Protein AF-A0A397UUF2-F1 (afdb_monomer)

Organism: NCBI:txid44941

Nearest PDB structures (foldseek):
  3qit-assembly1_B  TM=6.309E-01  e=6.583E-04  Moorena producens 19L
  3qit-assembly2_D  TM=5.975E-01  e=4.469E-04  Moorena producens 19L
  3bdi-assembly1_A  TM=8.886E-01  e=2.784E-02  Thermoplasma acidophilum DSM 1728
  8qzu-assembly1_A  TM=5.652E-01  e=4.978E-02  Xenorhabdus hominickii
  8b6o-assembly1_A  TM=3.124E-01  e=2.845E-01  Rhodococcus sp. (in: high G+C Gram-positive bacteria)

Foldseek 3Di:
DDDDAQCCGDVNVVVCVPPDDPDDDPLSVLVQLVPQFAALVVVLVSLCVDPVSVQDDNVVSNCCSVPQWDADPVNGIHGPQDSVNVVCCVVVVDPVVVVVVLLCQLVDPDAEEAEAEPQEPPCHVVNVVVSQVSHPHYDYDYDPGYRPPD

Radius of gyration: 19.29 Å; Cα contacts (8 Å, |Δi|>4): 151; chains: 1; bounding box: 42×39×44 Å

Structure (mmCIF, N/CA/C/O backbone):
data_AF-A0A397UUF2-F1
#
_entry.id   AF-A0A397UUF2-F1
#
loop_
_atom_site.group_PDB
_atom_site.id
_atom_site.type_symbol
_atom_site.label_atom_id
_atom_site.label_alt_id
_atom_site.label_comp_id
_atom_site.label_asym_id
_atom_site.label_entity_id
_atom_site.label_seq_id
_atom_site.pdbx_PDB_ins_code
_atom_site.Cartn_x
_atom_site.Cartn_y
_atom_site.Cartn_z
_atom_site.occupancy
_atom_site.B_iso_or_equiv
_atom_site.auth_seq_id
_atom_site.auth_comp_id
_atom_site.auth_asym_id
_atom_site.auth_atom_id
_atom_site.pdbx_PDB_model_num
ATOM 1 N N . MET A 1 1 ? -21.260 15.278 21.482 1.00 26.78 1 MET A N 1
ATOM 2 C CA . MET A 1 1 ? -20.663 15.292 20.132 1.00 26.78 1 MET A CA 1
ATOM 3 C C . MET A 1 1 ? -19.170 15.124 20.338 1.00 26.78 1 MET A C 1
ATOM 5 O O . MET A 1 1 ? -18.571 16.016 20.911 1.00 26.78 1 MET A O 1
ATOM 9 N N . TRP A 1 2 ? -18.618 13.944 20.047 1.00 23.22 2 TRP A N 1
ATOM 10 C CA . TRP A 1 2 ? -17.205 13.635 20.299 1.00 23.22 2 TRP A CA 1
ATOM 11 C C . TRP A 1 2 ? -16.487 13.600 18.952 1.00 23.22 2 TRP A C 1
ATOM 13 O O . TRP A 1 2 ? -16.790 12.750 18.113 1.00 23.22 2 TRP A O 1
ATOM 23 N N . THR A 1 3 ? -15.611 14.572 18.718 1.00 30.30 3 THR A N 1
ATOM 24 C CA . THR A 1 3 ? -14.766 14.666 17.525 1.00 30.30 3 THR A CA 1
ATOM 25 C C . THR A 1 3 ? -13.407 14.047 17.841 1.00 30.30 3 THR A C 1
ATOM 27 O O . THR A 1 3 ? -12.883 14.231 18.935 1.00 30.30 3 THR A O 1
ATOM 30 N N . LEU A 1 4 ? -12.860 13.283 16.897 1.00 38.59 4 LEU A N 1
ATOM 31 C CA . LEU A 1 4 ? -11.485 12.791 16.956 1.00 38.59 4 LEU A CA 1
ATOM 32 C C . LEU A 1 4 ? -10.555 13.919 16.531 1.00 38.59 4 LEU A C 1
ATOM 34 O O . LEU A 1 4 ? -10.746 14.475 15.449 1.00 38.59 4 LEU A O 1
ATOM 38 N N . ASP A 1 5 ? -9.581 14.215 17.378 1.00 34.59 5 ASP A N 1
ATOM 39 C CA . ASP A 1 5 ? -8.473 15.112 17.084 1.00 34.59 5 ASP A CA 1
ATOM 40 C C . ASP A 1 5 ? -7.204 14.268 16.901 1.00 34.59 5 ASP A C 1
ATOM 42 O O . ASP A 1 5 ? -6.978 13.317 17.655 1.00 34.59 5 ASP A O 1
ATOM 46 N N . CYS A 1 6 ? -6.430 14.550 15.853 1.00 44.12 6 CYS A N 1
ATOM 47 C CA . CYS A 1 6 ? -5.147 13.873 15.627 1.00 44.12 6 CYS A CA 1
ATOM 48 C C . CYS A 1 6 ? -4.107 14.523 16.542 1.00 44.12 6 CYS A C 1
ATOM 50 O O . CYS A 1 6 ? -4.213 15.711 16.825 1.00 44.12 6 CYS A O 1
ATOM 52 N N . SER A 1 7 ? -3.062 13.808 16.962 1.00 45.00 7 SER A N 1
ATOM 53 C CA . SER A 1 7 ? -1.994 14.397 17.792 1.00 45.00 7 SER A CA 1
ATOM 54 C C . SER A 1 7 ? -1.370 15.653 17.167 1.00 45.00 7 SER A C 1
ATOM 56 O O . SER A 1 7 ? -0.934 16.539 17.891 1.00 45.00 7 SER A O 1
ATOM 58 N N . ASN A 1 8 ? -1.376 15.752 15.837 1.00 36.56 8 ASN A N 1
ATOM 59 C CA . ASN A 1 8 ? -0.850 16.860 15.043 1.00 36.56 8 ASN A CA 1
ATOM 60 C C . ASN A 1 8 ? -1.926 17.742 14.371 1.00 36.56 8 ASN A C 1
ATOM 62 O O . ASN A 1 8 ? -1.585 18.552 13.510 1.00 36.56 8 ASN A O 1
ATOM 66 N N . HIS A 1 9 ? -3.205 17.619 14.739 1.00 36.44 9 HIS A N 1
ATOM 67 C CA . HIS A 1 9 ? -4.265 18.528 14.288 1.00 36.44 9 HIS A CA 1
ATOM 68 C C . HIS A 1 9 ? -4.971 19.187 15.486 1.00 36.44 9 HIS A C 1
ATOM 70 O O . HIS A 1 9 ? -4.776 18.780 16.628 1.00 36.44 9 HIS A O 1
ATOM 76 N N . GLY A 1 10 ? -5.725 20.259 15.219 1.00 44.69 10 GLY A N 1
ATOM 77 C CA . GLY A 1 10 ? -6.606 20.895 16.205 1.00 44.69 10 GLY A CA 1
ATOM 78 C C . GLY A 1 10 ? -5.916 21.400 17.480 1.00 44.69 10 GLY A C 1
ATOM 79 O O . GLY A 1 10 ? -4.764 21.836 17.461 1.00 44.69 10 GLY A O 1
ATOM 80 N N . ASP A 1 11 ? -6.644 21.345 18.597 1.00 43.53 11 ASP A N 1
ATOM 81 C CA . ASP A 1 11 ? -6.158 21.753 19.924 1.00 43.53 11 ASP A CA 1
ATOM 82 C C . ASP A 1 11 ? -5.115 20.761 20.481 1.00 43.53 11 ASP A C 1
ATOM 84 O O . ASP A 1 11 ? -4.290 21.114 21.328 1.00 43.53 11 ASP A O 1
ATOM 88 N N . SER A 1 12 ? -5.091 19.526 19.968 1.00 44.75 12 SER A N 1
ATOM 89 C CA . SER A 1 12 ? -4.101 18.503 20.322 1.00 44.75 12 SER A CA 1
ATOM 90 C C . SER A 1 12 ? -2.708 18.821 19.773 1.00 44.75 12 SER A C 1
ATOM 92 O O . SER A 1 12 ? -1.720 18.539 20.453 1.00 44.75 12 SER A O 1
ATOM 94 N N . ALA A 1 13 ? -2.608 19.471 18.608 1.00 44.94 13 ALA A N 1
ATOM 95 C CA . ALA A 1 13 ? -1.335 19.963 18.077 1.00 44.94 13 ALA A CA 1
ATOM 96 C C . ALA A 1 13 ? -0.721 21.048 18.975 1.00 44.94 13 ALA A C 1
ATOM 98 O O . ALA A 1 13 ? 0.480 21.032 19.231 1.00 44.94 13 ALA A O 1
ATOM 99 N N . MET A 1 14 ? -1.555 21.948 19.507 1.00 47.31 14 MET A N 1
ATOM 100 C CA . MET A 1 14 ? -1.125 23.023 20.409 1.00 47.31 14 MET A CA 1
ATOM 101 C C . MET A 1 14 ? -0.645 22.482 21.763 1.00 47.31 14 MET A C 1
ATOM 103 O O . MET A 1 14 ? 0.333 22.977 22.315 1.00 47.31 14 MET A O 1
ATOM 107 N N . LEU A 1 15 ? -1.297 21.439 22.290 1.00 50.34 15 LEU A N 1
ATOM 108 C CA . LEU A 1 15 ? -0.916 20.795 23.555 1.00 50.34 15 LEU A CA 1
ATOM 109 C C . LEU A 1 15 ? 0.365 19.955 23.459 1.00 50.34 15 LEU A C 1
ATOM 111 O O . LEU A 1 15 ? 1.036 19.758 24.469 1.00 50.34 15 LEU A O 1
ATOM 115 N N . ASN A 1 16 ? 0.697 19.446 22.270 1.00 49.44 16 ASN A N 1
ATOM 116 C CA . ASN A 1 16 ? 1.844 18.559 22.054 1.00 49.44 16 ASN A CA 1
ATOM 117 C C . ASN A 1 16 ? 2.968 19.208 21.228 1.00 49.44 16 ASN A C 1
ATOM 119 O O . ASN A 1 16 ? 3.904 18.513 20.826 1.00 49.44 16 ASN A O 1
ATOM 123 N N . GLN A 1 17 ? 2.899 20.524 20.996 1.00 54.34 17 GLN A N 1
ATOM 124 C CA . GLN A 1 17 ? 3.844 21.276 20.160 1.00 54.34 17 GLN A CA 1
ATOM 125 C C . GLN A 1 17 ? 5.312 21.096 20.588 1.00 54.34 17 GLN A C 1
ATOM 127 O O . GLN A 1 17 ? 6.204 21.118 19.748 1.00 54.34 17 GLN A O 1
ATOM 132 N N . ASP A 1 18 ? 5.553 20.860 21.881 1.00 62.00 18 ASP A N 1
ATOM 133 C CA . ASP A 1 18 ? 6.896 20.741 22.459 1.00 62.00 18 ASP A CA 1
ATOM 134 C C . ASP A 1 18 ? 7.435 19.295 22.458 1.00 62.00 18 ASP A C 1
ATOM 136 O O . ASP A 1 18 ? 8.574 19.050 22.855 1.00 62.00 18 ASP A O 1
ATOM 140 N N . ILE A 1 19 ? 6.614 18.318 22.052 1.00 55.06 19 ILE A N 1
ATOM 141 C CA . ILE A 1 19 ? 6.905 16.875 22.153 1.00 55.06 19 ILE A CA 1
ATOM 142 C C . ILE A 1 19 ? 6.832 16.178 20.789 1.00 55.06 19 ILE A C 1
ATOM 144 O O . ILE A 1 19 ? 7.392 15.093 20.612 1.00 55.06 19 ILE A O 1
ATOM 148 N N . LEU A 1 20 ? 6.125 16.771 19.824 1.00 51.22 20 LEU A N 1
ATOM 149 C CA . LEU A 1 20 ? 5.977 16.206 18.489 1.00 51.22 20 LEU A CA 1
ATOM 150 C C . LEU A 1 20 ? 7.135 16.623 17.575 1.00 51.22 20 LEU A C 1
ATOM 152 O O . LEU A 1 20 ? 7.533 17.787 17.569 1.00 51.22 20 LEU A O 1
ATOM 156 N N . PRO A 1 21 ? 7.679 15.688 16.777 1.00 54.25 21 PRO A N 1
ATOM 157 C CA . PRO A 1 21 ? 8.682 16.025 15.782 1.00 54.25 21 PRO A CA 1
ATOM 158 C C . PRO A 1 21 ? 8.075 16.919 14.693 1.00 54.25 21 PRO A C 1
ATOM 160 O O . PRO A 1 21 ? 6.961 16.691 14.229 1.00 54.25 21 PRO A O 1
ATOM 163 N N . GLU A 1 22 ? 8.852 17.902 14.234 1.00 51.41 22 GLU A N 1
ATOM 164 C CA . GLU A 1 22 ? 8.465 18.866 13.188 1.00 51.41 22 GLU A CA 1
ATOM 165 C C . GLU A 1 22 ? 8.084 18.187 11.853 1.00 51.41 22 GLU A C 1
ATOM 167 O O . GLU A 1 22 ? 7.365 18.748 11.028 1.00 51.41 22 GLU A O 1
ATOM 172 N N . LYS A 1 23 ? 8.550 16.947 11.643 1.00 48.00 23 LYS A N 1
ATOM 173 C CA . LYS A 1 23 ? 8.237 16.118 10.478 1.00 48.00 23 LYS A CA 1
ATOM 174 C C . LYS A 1 23 ? 7.360 14.935 10.86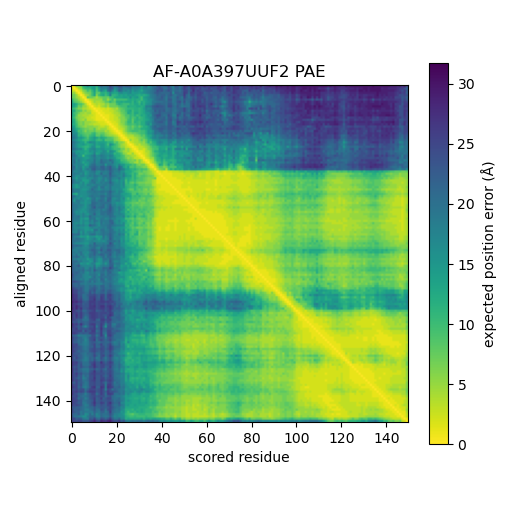4 1.00 48.00 23 LYS A C 1
ATOM 176 O O . LYS A 1 23 ? 7.722 14.129 11.715 1.00 48.00 23 LYS A O 1
ATOM 181 N N . PHE A 1 24 ? 6.258 14.806 10.137 1.00 47.44 24 PHE A N 1
ATOM 182 C CA . PHE A 1 24 ? 5.380 13.643 10.135 1.00 47.44 24 PHE A CA 1
ATOM 183 C C . PHE A 1 24 ? 6.142 12.367 9.733 1.00 47.44 24 PHE A C 1
ATOM 185 O O . PHE A 1 24 ? 6.824 12.364 8.703 1.00 47.44 24 PHE A O 1
ATOM 192 N N . VAL A 1 25 ? 6.016 11.285 10.512 1.00 52.41 25 VAL A N 1
ATOM 193 C CA . VAL A 1 25 ? 6.643 9.986 10.215 1.00 52.41 25 VAL A CA 1
ATOM 194 C C . VAL A 1 25 ? 5.561 8.923 10.055 1.00 52.41 25 VAL A C 1
ATOM 196 O O . VAL A 1 25 ? 4.584 8.893 10.790 1.00 52.41 25 VAL A O 1
ATOM 199 N N . TRP A 1 26 ? 5.728 8.008 9.100 1.00 50.72 26 TRP A N 1
ATOM 200 C CA . TRP A 1 26 ? 4.704 7.014 8.745 1.00 50.72 26 TRP A CA 1
ATOM 201 C C . TRP A 1 26 ? 4.309 6.071 9.899 1.00 50.72 26 TRP A C 1
ATOM 203 O O . TRP A 1 26 ? 3.196 5.555 9.935 1.00 50.72 26 TRP A O 1
ATOM 213 N N . SER A 1 27 ? 5.176 5.915 10.901 1.00 52.22 27 SER A N 1
ATOM 214 C CA . SER A 1 27 ? 4.887 5.209 12.155 1.00 52.22 27 SER A CA 1
ATOM 215 C C . SER A 1 27 ? 3.826 5.898 13.028 1.00 52.22 27 SER A C 1
ATOM 217 O O . SER A 1 27 ? 3.263 5.262 13.923 1.00 52.22 27 SER A O 1
ATOM 219 N N . ASP A 1 28 ? 3.494 7.161 12.758 1.00 51.16 28 ASP A N 1
ATOM 220 C CA . ASP A 1 28 ? 2.403 7.875 13.421 1.00 51.16 28 ASP A CA 1
ATOM 221 C C . ASP A 1 28 ? 1.024 7.359 12.961 1.00 51.16 28 ASP A C 1
ATOM 223 O O . ASP A 1 28 ? 0.084 7.358 13.754 1.00 51.16 28 ASP A O 1
ATOM 227 N N . PHE A 1 29 ? 0.918 6.745 11.769 1.00 53.75 29 PHE A N 1
ATOM 228 C CA . PHE A 1 29 ? -0.298 6.027 11.353 1.00 53.75 29 PHE A CA 1
ATOM 229 C C . PHE A 1 29 ? -0.588 4.813 12.233 1.00 53.75 29 PHE A C 1
ATOM 231 O O . PHE A 1 29 ? -1.736 4.576 12.611 1.00 53.75 29 PHE A O 1
ATOM 238 N N . ALA A 1 30 ? 0.448 4.061 12.615 1.00 49.22 30 ALA A N 1
ATOM 239 C CA . ALA A 1 30 ? 0.287 2.953 13.549 1.00 49.22 30 ALA A CA 1
ATOM 240 C C . ALA A 1 30 ? -0.233 3.450 14.907 1.00 49.22 30 ALA A C 1
ATOM 242 O O . ALA A 1 30 ? -0.972 2.711 15.560 1.00 49.22 30 ALA A O 1
ATOM 243 N N . ARG A 1 31 ? 0.097 4.701 15.292 1.00 49.31 31 ARG A N 1
ATOM 244 C CA . ARG A 1 31 ? -0.406 5.394 16.490 1.00 49.31 31 ARG A CA 1
ATOM 245 C C . ARG A 1 31 ? -1.872 5.818 16.377 1.00 49.31 31 ARG A C 1
ATOM 247 O O . ARG A 1 31 ? -2.619 5.612 17.330 1.00 49.31 31 ARG A O 1
ATOM 254 N N . ASP A 1 32 ? -2.313 6.300 15.223 1.00 50.25 32 ASP A N 1
ATOM 255 C CA . ASP A 1 32 ? -3.715 6.685 15.002 1.00 50.25 32 ASP A CA 1
ATOM 256 C C . ASP A 1 32 ? -4.655 5.470 14.957 1.00 50.25 32 ASP A C 1
ATOM 258 O O . ASP A 1 32 ? -5.778 5.508 15.471 1.00 50.25 32 ASP A O 1
ATOM 262 N N . ILE A 1 33 ? -4.164 4.329 14.458 1.00 51.78 33 ILE A N 1
ATOM 263 C CA . ILE A 1 33 ? -4.897 3.058 14.523 1.00 51.78 33 ILE A CA 1
ATOM 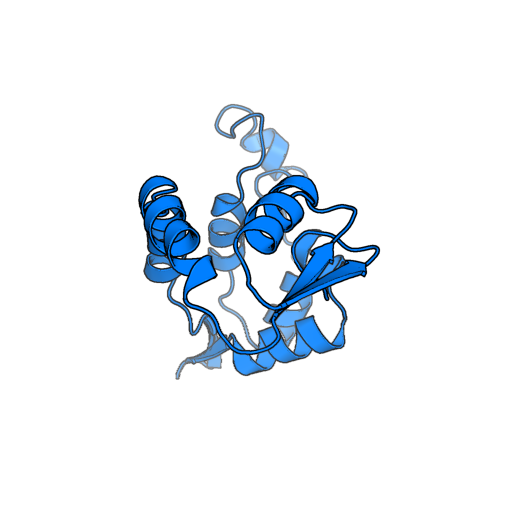264 C C . ILE A 1 33 ? -5.008 2.534 15.975 1.00 51.78 33 ILE A C 1
ATOM 266 O O . ILE A 1 33 ? -5.905 1.743 16.286 1.00 51.78 33 ILE A O 1
ATOM 270 N N . LEU A 1 34 ? -4.174 3.004 16.922 1.00 47.31 34 LEU A N 1
ATOM 271 C CA . LEU A 1 34 ? -4.204 2.550 18.327 1.00 47.31 34 LEU A CA 1
ATOM 272 C C . LEU A 1 34 ? -5.528 2.830 19.042 1.00 47.31 34 LEU A C 1
ATOM 274 O O . LEU A 1 34 ? -5.787 2.191 20.067 1.00 47.31 34 LEU A O 1
ATOM 278 N N . GLN A 1 35 ? -6.349 3.754 18.538 1.00 50.88 35 GLN A N 1
ATOM 279 C CA . GLN A 1 35 ? -7.610 4.149 19.171 1.00 50.88 35 GLN A CA 1
ATOM 280 C C . GLN A 1 35 ? -8.858 3.484 18.569 1.00 50.88 35 GLN A C 1
ATOM 282 O O . GLN A 1 35 ? -9.971 3.742 19.034 1.00 50.88 35 GLN A O 1
ATOM 287 N N . LEU A 1 36 ? -8.708 2.565 17.606 1.00 54.09 36 LEU A N 1
ATOM 288 C CA . LEU A 1 36 ? -9.814 1.727 17.135 1.00 54.09 36 LEU A CA 1
ATOM 289 C C . LEU A 1 36 ? -10.236 0.721 18.221 1.00 54.09 36 LEU A C 1
ATOM 291 O O . LEU A 1 36 ? -9.743 -0.397 18.309 1.00 54.09 36 LEU A O 1
ATOM 295 N N . LYS A 1 37 ? -11.161 1.147 19.087 1.00 54.38 37 LYS A N 1
ATOM 296 C CA . LYS A 1 37 ? -11.877 0.309 20.067 1.00 54.38 37 LYS A CA 1
ATOM 297 C C . LYS A 1 37 ? -13.387 0.321 19.802 1.00 54.38 37 LYS A C 1
ATOM 299 O O . LYS A 1 37 ? -14.179 0.426 20.740 1.00 54.38 37 LYS A O 1
ATOM 304 N N . THR A 1 38 ? -13.784 0.278 18.536 1.00 67.12 38 THR A N 1
ATOM 305 C CA . THR A 1 38 ? -15.172 0.477 18.081 1.00 67.12 38 THR A CA 1
ATOM 306 C C . THR A 1 38 ? -15.626 -0.666 17.157 1.00 67.12 38 THR A C 1
ATOM 308 O O . THR A 1 38 ? -14.970 -1.700 17.129 1.00 67.12 38 THR A O 1
ATOM 311 N N . ASN A 1 39 ? -16.768 -0.543 16.472 1.00 82.19 39 ASN A N 1
ATOM 312 C CA . ASN A 1 39 ? -17.274 -1.521 15.493 1.00 82.19 39 ASN A CA 1
ATOM 313 C C . ASN A 1 39 ? -16.830 -1.166 14.053 1.00 82.19 39 ASN A C 1
ATOM 315 O O . ASN A 1 39 ? -16.251 -0.102 13.834 1.00 82.19 39 ASN A O 1
ATOM 319 N N . TYR A 1 40 ? -17.130 -2.019 13.063 1.00 80.88 40 TYR A N 1
ATOM 320 C CA . TYR A 1 40 ? -16.760 -1.807 11.650 1.00 80.88 40 TYR A CA 1
ATOM 321 C C . TYR A 1 40 ? -17.224 -0.458 11.073 1.00 80.88 40 TYR A C 1
ATOM 323 O O . TYR A 1 40 ? -16.469 0.197 10.358 1.00 80.88 40 TYR A O 1
ATOM 331 N N . TRP A 1 41 ? -18.436 -0.005 11.408 1.00 85.50 41 TRP A N 1
ATOM 332 C CA . TRP A 1 41 ? -18.958 1.273 10.914 1.00 85.50 41 TRP A CA 1
ATOM 333 C C . TRP A 1 41 ? -18.145 2.458 11.443 1.00 85.50 41 TRP A C 1
ATOM 335 O O . TRP A 1 41 ? -17.715 3.326 10.684 1.00 85.50 41 TRP A O 1
ATOM 345 N N . SER A 1 42 ? -17.874 2.472 12.748 1.00 83.81 42 SER A N 1
ATOM 346 C CA . SER A 1 42 ? -17.031 3.497 13.359 1.00 83.81 42 SER A CA 1
ATOM 347 C C . SER A 1 42 ? -15.585 3.416 12.875 1.00 83.81 42 SER A C 1
ATOM 349 O O . SER A 1 42 ? -14.934 4.448 12.748 1.00 83.81 42 SER A O 1
ATOM 351 N N . ALA A 1 43 ? -15.084 2.212 12.595 1.00 82.75 43 ALA A N 1
ATOM 352 C CA . ALA A 1 43 ? -13.759 2.011 12.029 1.00 82.75 43 ALA A CA 1
ATOM 353 C C . ALA A 1 43 ? -13.638 2.655 10.647 1.00 82.75 43 ALA A C 1
ATOM 355 O O . ALA A 1 43 ? -12.751 3.476 10.430 1.00 82.75 43 ALA A O 1
ATOM 356 N N . HIS A 1 44 ? -14.587 2.357 9.759 1.00 88.19 44 HIS A N 1
ATOM 357 C CA . HIS A 1 44 ? -14.670 2.977 8.443 1.00 88.19 44 HIS A CA 1
ATOM 358 C C . HIS A 1 44 ? -14.743 4.503 8.553 1.00 88.19 44 HIS A C 1
ATOM 360 O O . HIS A 1 44 ? -13.921 5.205 7.974 1.00 88.19 44 HIS A O 1
ATOM 366 N N . ALA A 1 45 ? -15.672 5.025 9.361 1.00 86.19 45 ALA A N 1
ATOM 367 C CA . ALA A 1 45 ? -15.836 6.465 9.556 1.00 86.19 45 ALA A CA 1
ATOM 368 C C . ALA A 1 45 ? -14.572 7.152 10.102 1.00 86.19 45 ALA A C 1
ATOM 370 O O . ALA A 1 45 ? -14.346 8.331 9.829 1.00 86.19 45 ALA A O 1
ATOM 371 N N . ASN A 1 46 ? -13.754 6.441 10.880 1.00 82.25 46 ASN A N 1
ATOM 372 C CA . ASN A 1 46 ? -12.478 6.952 11.363 1.00 82.25 46 ASN A CA 1
ATOM 373 C C . ASN A 1 46 ? -11.418 6.948 10.264 1.00 82.25 46 ASN A C 1
ATOM 375 O O . ASN A 1 46 ? -10.767 7.971 10.063 1.00 82.25 46 ASN A O 1
ATOM 379 N N . PHE A 1 47 ? -11.275 5.852 9.518 1.00 83.69 47 PHE A N 1
ATOM 380 C CA . PHE A 1 47 ? -10.315 5.793 8.418 1.00 83.69 47 PHE A CA 1
ATOM 381 C C . PHE A 1 47 ? -10.616 6.823 7.333 1.00 83.69 47 PHE A C 1
ATOM 383 O O . PHE A 1 47 ? -9.700 7.522 6.913 1.00 83.69 47 PHE A O 1
ATOM 390 N N . SER A 1 48 ? -11.885 7.030 6.968 1.00 86.12 48 SER A N 1
ATOM 391 C CA . SER A 1 48 ? -12.275 8.033 5.967 1.00 86.12 48 SER A CA 1
ATOM 392 C C . SER A 1 48 ? -11.886 9.476 6.333 1.00 86.12 48 SER A C 1
ATOM 394 O O . SER A 1 48 ? -11.885 10.349 5.469 1.00 86.12 48 SER A O 1
ATOM 396 N N . LYS A 1 49 ? -11.551 9.771 7.598 1.00 83.62 49 LYS A N 1
ATOM 397 C CA . LYS A 1 49 ? -11.072 11.103 8.023 1.00 83.62 49 LYS A CA 1
ATOM 398 C C . LYS A 1 49 ? -9.576 11.309 7.792 1.00 83.62 49 LYS A C 1
ATOM 400 O O . LYS A 1 49 ? -9.123 12.450 7.768 1.00 83.62 49 LYS A O 1
ATOM 405 N N . SER A 1 50 ? -8.808 10.233 7.649 1.00 80.75 50 SER A N 1
ATOM 406 C CA . SER A 1 50 ? -7.369 10.309 7.414 1.00 80.75 50 SER A CA 1
ATOM 407 C C . SER A 1 50 ? -7.089 10.665 5.958 1.00 80.75 50 SER A C 1
ATOM 409 O O . SER A 1 50 ? -7.557 9.975 5.053 1.00 80.75 50 SER A O 1
ATOM 411 N N . LYS A 1 51 ? -6.258 11.691 5.726 1.00 81.56 51 LYS A N 1
ATOM 412 C CA . LYS A 1 51 ? -5.821 12.094 4.375 1.00 81.56 51 LYS A CA 1
ATOM 413 C C . LYS A 1 51 ? -5.199 10.942 3.582 1.00 81.56 51 LYS A C 1
ATOM 415 O O . LYS A 1 51 ? -5.300 10.920 2.365 1.00 81.56 51 LYS A O 1
ATOM 420 N N . PHE A 1 52 ? -4.580 9.989 4.274 1.00 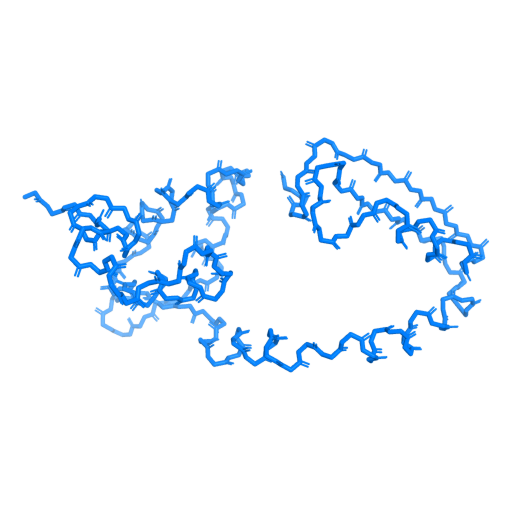81.00 52 PHE A N 1
ATOM 421 C CA . PHE A 1 52 ? -3.982 8.809 3.661 1.00 81.00 52 PHE A CA 1
ATOM 422 C C . PHE A 1 52 ? -5.016 7.870 3.041 1.00 81.00 52 PHE A C 1
ATOM 424 O O . PHE A 1 52 ? -4.847 7.446 1.909 1.00 81.00 52 PHE A O 1
ATOM 431 N N . PHE A 1 53 ? -6.102 7.575 3.759 1.00 82.38 53 PHE A N 1
ATOM 432 C CA . PHE A 1 53 ? -7.167 6.714 3.240 1.00 82.38 53 PHE A CA 1
ATOM 433 C C . PHE A 1 53 ? -8.125 7.469 2.311 1.00 82.38 53 PHE A C 1
ATOM 435 O O . PHE A 1 53 ? -8.824 6.844 1.526 1.00 82.38 53 PHE A O 1
ATOM 442 N N . GLN A 1 54 ? -8.163 8.804 2.375 1.00 86.00 54 GLN A N 1
ATOM 443 C CA . GLN A 1 54 ? -8.954 9.629 1.453 1.00 86.00 54 GLN A CA 1
ATOM 444 C C . GLN A 1 54 ? -8.439 9.593 0.015 1.00 86.00 54 GLN A C 1
ATOM 446 O O . GLN A 1 54 ? -9.216 9.864 -0.894 1.00 86.00 54 GLN A O 1
ATOM 451 N N . SER A 1 55 ? -7.154 9.294 -0.196 1.00 82.75 55 SER A N 1
ATOM 452 C CA . SER A 1 55 ? -6.606 9.139 -1.544 1.00 82.75 55 SER A CA 1
ATOM 453 C C . SER A 1 55 ? -6.831 7.746 -2.127 1.00 82.75 55 SER A C 1
ATOM 455 O O . SER A 1 55 ? -6.465 7.527 -3.274 1.00 82.75 55 SER A O 1
ATOM 457 N N . TRP A 1 56 ? -7.345 6.797 -1.341 1.00 84.38 56 TRP A N 1
ATOM 458 C CA . TRP A 1 56 ? -7.626 5.448 -1.821 1.00 84.38 56 TRP A CA 1
ATOM 459 C C . TRP A 1 56 ? -8.966 5.424 -2.544 1.00 84.38 56 TRP A C 1
ATOM 461 O O . TRP A 1 56 ? -9.885 6.171 -2.192 1.00 84.38 56 TRP A O 1
ATOM 471 N N . ASP A 1 57 ? -9.107 4.494 -3.485 1.00 88.19 57 ASP A N 1
ATOM 472 C CA . ASP A 1 57 ? -10.421 4.147 -4.006 1.00 88.19 57 ASP A CA 1
ATOM 473 C C . ASP A 1 57 ? -11.376 3.771 -2.840 1.00 88.19 57 ASP A C 1
ATOM 475 O O . ASP A 1 57 ? -10.993 3.012 -1.934 1.00 88.19 57 ASP A O 1
ATOM 479 N N . PRO A 1 58 ? -12.619 4.293 -2.808 1.00 90.81 58 PRO A N 1
ATOM 480 C CA . PRO A 1 58 ? -13.566 3.995 -1.736 1.00 90.81 58 PRO A CA 1
ATOM 481 C C . PRO A 1 58 ? -13.854 2.498 -1.556 1.00 90.81 58 PRO A C 1
ATOM 483 O O . PRO A 1 58 ? -14.083 2.048 -0.431 1.00 90.81 58 PRO A O 1
ATOM 486 N N . GLU A 1 59 ? -13.849 1.706 -2.629 1.00 90.12 59 GLU A N 1
ATOM 487 C CA . GLU A 1 59 ? -13.985 0.251 -2.566 1.00 90.12 59 GLU A CA 1
ATOM 488 C C . GLU A 1 59 ? -12.781 -0.379 -1.861 1.00 90.12 59 GLU A C 1
ATOM 490 O O . GLU A 1 59 ? -12.963 -1.217 -0.976 1.00 90.12 59 GLU A O 1
ATOM 495 N N . MET A 1 60 ? -11.562 0.087 -2.140 1.00 88.38 60 MET A N 1
ATOM 496 C CA . MET A 1 60 ? -10.357 -0.389 -1.453 1.00 88.38 60 MET A CA 1
ATOM 497 C C . MET A 1 60 ? -10.392 -0.099 0.048 1.00 88.38 60 MET A C 1
ATOM 499 O O . MET A 1 60 ? -10.027 -0.965 0.847 1.00 88.38 60 MET A O 1
ATOM 503 N N . LEU A 1 61 ? -10.889 1.070 0.462 1.00 86.75 61 LEU A N 1
ATOM 504 C CA . LEU A 1 61 ? -11.082 1.362 1.884 1.00 86.75 61 LEU A CA 1
ATOM 505 C C . LEU A 1 61 ? -12.127 0.432 2.524 1.00 86.75 61 LEU A C 1
ATOM 507 O O . LEU A 1 61 ? -11.917 -0.069 3.632 1.00 86.75 61 LEU A O 1
ATOM 511 N N . ASN A 1 62 ? -13.234 0.161 1.829 1.00 87.44 62 ASN A N 1
ATOM 512 C CA . ASN A 1 62 ? -14.252 -0.779 2.301 1.00 87.44 62 ASN A CA 1
ATOM 513 C C . ASN A 1 62 ? -13.681 -2.192 2.474 1.00 87.44 62 ASN A C 1
ATOM 515 O O . ASN A 1 62 ? -13.866 -2.810 3.526 1.00 87.44 62 ASN A O 1
ATOM 519 N N 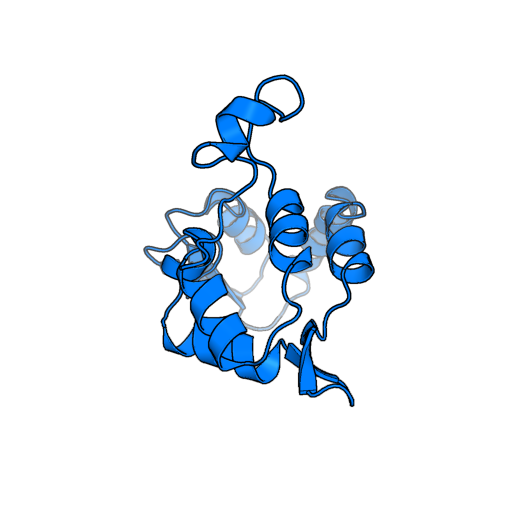. LEU A 1 63 ? -12.934 -2.679 1.480 1.00 85.25 63 LEU A N 1
ATOM 520 C CA . LEU A 1 63 ? -12.254 -3.970 1.535 1.00 85.25 63 LEU A CA 1
ATOM 521 C C . LEU A 1 63 ? -11.224 -4.005 2.669 1.00 85.25 63 LEU A C 1
ATOM 523 O O . LEU A 1 63 ? -11.167 -4.983 3.413 1.00 85.25 63 LEU A O 1
ATOM 527 N N . TYR A 1 64 ? -10.455 -2.933 2.866 1.00 83.94 64 TYR A N 1
ATOM 528 C CA . TYR A 1 64 ? -9.502 -2.834 3.970 1.00 83.94 64 TYR A CA 1
ATOM 529 C C . TYR A 1 64 ? -10.193 -2.914 5.335 1.00 83.94 64 TYR A C 1
ATOM 531 O O . TYR A 1 64 ? -9.751 -3.657 6.208 1.00 83.94 64 TYR A O 1
ATOM 539 N N . VAL A 1 65 ? -11.320 -2.224 5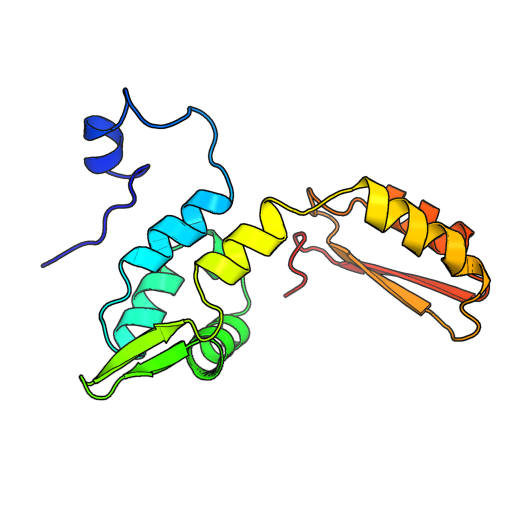.520 1.00 84.81 65 VAL A N 1
ATOM 540 C CA . VAL A 1 65 ? -12.119 -2.321 6.749 1.00 84.81 65 VAL A CA 1
ATOM 541 C C . VAL A 1 65 ? -12.652 -3.736 6.947 1.00 84.81 65 VAL A C 1
ATOM 543 O O . VAL A 1 65 ? -12.526 -4.287 8.038 1.00 84.81 65 VAL A O 1
ATOM 546 N N . GLN A 1 66 ? -13.221 -4.339 5.905 1.00 83.06 66 GLN A N 1
ATOM 547 C CA . GLN A 1 66 ? -13.845 -5.658 5.978 1.00 83.06 66 GLN A CA 1
ATOM 548 C C . GLN A 1 66 ? -12.824 -6.772 6.241 1.00 83.06 66 GLN A C 1
ATOM 550 O O . GLN A 1 66 ? -13.050 -7.651 7.075 1.00 83.06 66 GLN A O 1
ATOM 555 N N . TYR A 1 67 ? -11.699 -6.748 5.528 1.00 82.69 67 TYR A N 1
ATOM 556 C CA . TYR A 1 67 ? -10.737 -7.843 5.513 1.00 82.69 67 TYR A CA 1
ATOM 557 C C . TYR A 1 67 ? -9.489 -7.574 6.346 1.00 82.69 67 TYR A C 1
ATOM 559 O O . TYR A 1 67 ? -8.874 -8.541 6.789 1.00 82.69 67 TYR A O 1
ATOM 567 N N . GLY A 1 68 ? -9.140 -6.318 6.619 1.00 78.56 68 GLY A N 1
ATOM 568 C CA . GLY A 1 68 ? -8.017 -5.931 7.478 1.00 78.56 68 GLY A CA 1
ATOM 569 C C . GLY A 1 68 ? -8.344 -5.956 8.973 1.00 78.56 68 GLY A C 1
ATOM 570 O O . GLY A 1 68 ? -7.429 -6.038 9.795 1.00 78.56 68 GLY A O 1
ATOM 571 N N . LEU A 1 69 ? -9.630 -5.952 9.342 1.00 83.88 69 LEU A N 1
ATOM 572 C CA . LEU A 1 69 ? -10.096 -6.013 10.730 1.00 83.88 69 LEU A CA 1
ATOM 573 C C . LEU A 1 69 ? -10.773 -7.347 11.054 1.00 83.88 69 LEU A C 1
ATOM 575 O O . LEU A 1 69 ? -11.350 -8.002 10.185 1.00 83.88 69 LEU A O 1
ATOM 579 N N . TYR A 1 70 ? -10.750 -7.733 12.326 1.00 80.12 70 TYR A N 1
ATOM 580 C CA . TYR A 1 70 ? -11.560 -8.826 12.857 1.00 80.12 70 TYR A CA 1
ATOM 581 C C . TYR A 1 70 ? -12.251 -8.424 14.158 1.00 80.12 70 TYR A C 1
ATOM 583 O O . TYR A 1 70 ? -11.758 -7.578 14.909 1.00 80.12 70 TYR A O 1
ATOM 591 N N . GLU A 1 71 ? -13.406 -9.034 14.411 1.00 84.62 71 GLU A N 1
ATOM 592 C CA . GLU A 1 71 ? -14.219 -8.780 15.594 1.00 84.62 71 GLU A CA 1
ATOM 593 C C . GLU A 1 71 ? -13.752 -9.616 16.795 1.00 84.62 71 GLU A C 1
ATOM 595 O O . GLU A 1 71 ? -13.404 -10.792 16.685 1.00 84.62 71 GLU A O 1
ATOM 600 N N . LEU A 1 72 ? -13.742 -8.987 17.965 1.00 82.19 72 LEU A N 1
ATOM 601 C CA . LEU A 1 72 ? -13.466 -9.592 19.259 1.00 82.19 72 LEU A CA 1
ATOM 602 C C . LEU A 1 72 ? -14.781 -10.032 19.917 1.00 82.19 72 LEU A C 1
ATOM 604 O O . LEU A 1 72 ? -15.810 -9.401 19.681 1.00 82.19 72 LEU A O 1
ATOM 608 N N . PRO A 1 73 ? -14.759 -10.975 20.880 1.00 86.56 73 PRO A N 1
ATOM 609 C CA . PRO A 1 73 ? -15.958 -11.374 21.633 1.00 86.56 73 PRO A CA 1
ATOM 610 C C . PRO A 1 73 ? -16.705 -10.219 22.323 1.00 86.56 73 PRO A C 1
ATOM 612 O O . PRO A 1 73 ? -17.871 -10.345 22.674 1.00 86.56 73 PRO A O 1
ATOM 615 N N . SER A 1 74 ? -16.032 -9.082 22.524 1.00 84.50 74 SER A N 1
ATOM 616 C CA . SER A 1 74 ? -16.621 -7.853 23.072 1.00 84.50 74 SER A CA 1
ATOM 617 C C . SER A 1 74 ? -17.458 -7.028 22.078 1.00 84.50 74 SER A C 1
ATOM 619 O O . SER A 1 74 ? -17.964 -5.978 22.467 1.00 84.50 74 SER A O 1
ATOM 621 N N . GLY A 1 75 ? -17.561 -7.438 20.808 1.00 81.19 75 GLY A N 1
ATOM 622 C CA . GLY A 1 75 ? -18.218 -6.675 19.733 1.00 81.19 75 GLY A CA 1
ATOM 623 C C . GLY A 1 75 ? -17.382 -5.516 19.169 1.00 81.19 75 GLY A C 1
ATOM 624 O O . GLY A 1 75 ? -17.874 -4.672 18.421 1.00 81.19 75 GLY A O 1
ATOM 625 N N . LYS A 1 76 ? -16.108 -5.426 19.569 1.00 81.44 76 LYS A N 1
ATOM 626 C CA . LYS A 1 76 ? -15.132 -4.449 19.058 1.00 81.44 76 LYS A CA 1
ATOM 627 C C . LYS A 1 76 ? -14.305 -5.062 17.943 1.00 81.44 76 LYS A C 1
ATOM 629 O O . LYS A 1 76 ? -14.076 -6.264 17.961 1.00 81.44 76 LYS A O 1
ATOM 634 N N . VAL A 1 77 ? -13.768 -4.238 17.054 1.00 78.88 77 VAL A N 1
ATOM 635 C CA . VAL A 1 77 ? -12.837 -4.676 16.011 1.00 78.88 77 VAL A CA 1
ATOM 636 C C . VAL A 1 77 ? -11.395 -4.312 16.343 1.00 78.88 77 VAL A C 1
ATOM 638 O O . VAL A 1 77 ? -11.129 -3.332 17.039 1.00 78.88 77 VAL A O 1
ATOM 641 N N . THR A 1 78 ? -10.461 -5.105 15.829 1.00 76.69 78 THR A N 1
ATOM 642 C CA . THR A 1 78 ? -9.020 -4.829 15.859 1.00 76.69 78 THR A CA 1
ATOM 643 C C . THR A 1 78 ? -8.370 -5.266 14.544 1.00 76.69 78 THR A C 1
ATOM 645 O O . THR A 1 78 ? -8.951 -6.047 13.792 1.00 76.69 78 THR A O 1
ATOM 648 N N . LEU A 1 79 ? -7.167 -4.763 14.254 1.00 77.12 79 LEU A N 1
ATOM 649 C CA . LEU A 1 79 ? -6.391 -5.157 13.075 1.00 77.12 79 LEU A CA 1
ATOM 650 C C . LEU A 1 79 ? -6.022 -6.645 13.115 1.00 77.12 79 LEU A C 1
ATOM 652 O O . LEU A 1 79 ? -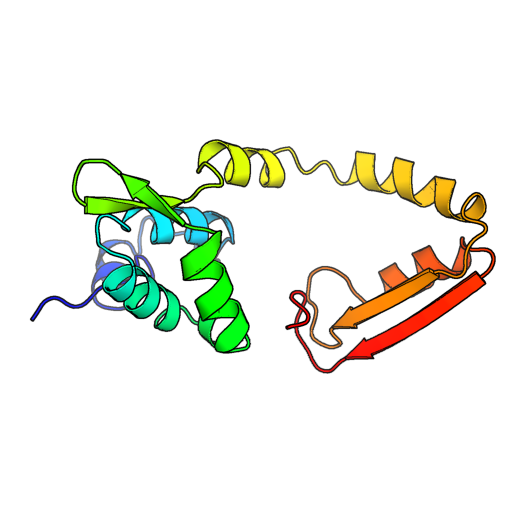5.595 -7.141 14.159 1.00 77.12 79 LEU A O 1
ATOM 656 N N . LYS A 1 80 ? -6.113 -7.325 11.966 1.00 77.12 80 LYS A N 1
ATOM 657 C CA . LYS A 1 80 ? -5.559 -8.676 11.765 1.00 77.12 80 LYS A CA 1
ATOM 658 C C . LYS A 1 80 ? -4.031 -8.672 11.741 1.00 77.12 80 LYS A C 1
ATOM 660 O O . LYS A 1 80 ? -3.426 -9.569 12.318 1.00 77.12 80 LYS A O 1
ATOM 665 N N . CYS A 1 81 ? -3.422 -7.670 11.104 1.00 71.88 81 CYS A N 1
ATOM 666 C CA . CYS A 1 81 ? -1.984 -7.429 11.204 1.00 71.88 81 CYS A CA 1
ATOM 667 C C . CYS A 1 81 ? -1.704 -6.778 12.560 1.00 71.88 81 CYS A C 1
ATOM 669 O O . CYS A 1 81 ? -2.244 -5.710 12.862 1.00 71.88 81 CYS A O 1
ATOM 671 N N . SER A 1 82 ? -0.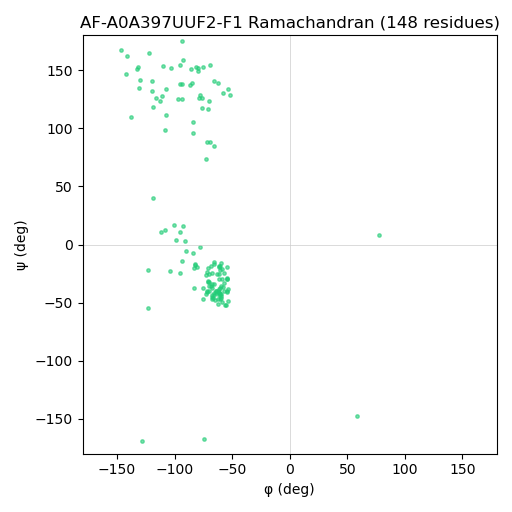933 -7.443 13.421 1.00 69.38 82 SER A N 1
ATOM 672 C CA . SER A 1 82 ? -0.664 -6.882 14.741 1.00 69.38 82 SER A CA 1
ATOM 673 C C . SER A 1 82 ? 0.238 -5.653 14.627 1.00 69.38 82 SER A C 1
ATOM 675 O O . SER A 1 82 ? 1.038 -5.505 13.706 1.00 69.38 82 SER A O 1
ATOM 677 N N . LYS A 1 83 ? 0.127 -4.767 15.614 1.00 63.72 83 LYS A N 1
ATOM 678 C CA . LYS A 1 83 ? 0.906 -3.524 15.689 1.00 63.72 83 LYS A CA 1
ATOM 679 C C . LYS A 1 83 ? 2.409 -3.792 15.668 1.00 63.72 83 LYS A C 1
ATOM 681 O O . LYS A 1 83 ? 3.154 -3.079 15.005 1.00 63.72 83 LYS A O 1
ATOM 686 N N . ASP A 1 84 ? 2.824 -4.839 16.373 1.00 66.25 84 ASP A N 1
ATOM 687 C CA . ASP A 1 84 ? 4.225 -5.234 16.453 1.00 66.25 84 ASP A CA 1
ATOM 688 C C . ASP A 1 84 ? 4.719 -5.761 15.104 1.00 66.25 84 ASP A C 1
ATOM 690 O O . ASP A 1 84 ? 5.852 -5.488 14.728 1.00 66.25 84 ASP A O 1
ATOM 694 N N . GLN A 1 85 ? 3.869 -6.461 14.344 1.00 62.16 85 GLN A N 1
ATOM 695 C CA . GLN A 1 85 ? 4.226 -6.943 13.009 1.00 62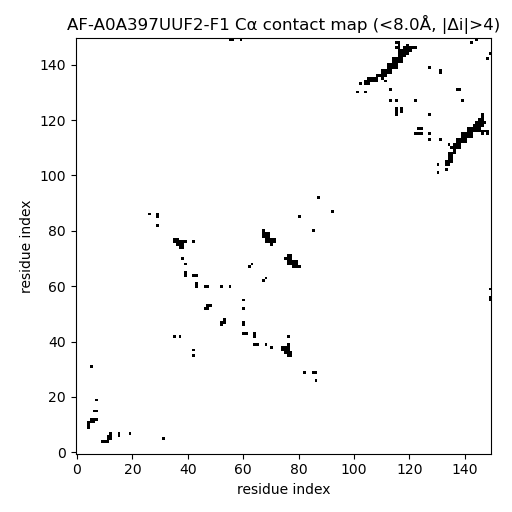.16 85 GLN A CA 1
ATOM 696 C C . GLN A 1 85 ? 4.405 -5.798 12.010 1.00 62.16 85 GLN A C 1
ATOM 698 O O . GLN A 1 85 ? 5.430 -5.767 11.334 1.00 62.16 85 GLN A O 1
ATOM 703 N N . GLU A 1 86 ? 3.475 -4.837 11.966 1.00 66.69 86 GLU A N 1
ATOM 704 C CA . GLU A 1 86 ? 3.640 -3.615 11.160 1.00 66.69 86 GLU A CA 1
ATOM 705 C C . GLU A 1 86 ? 4.947 -2.902 11.529 1.00 66.69 86 GLU A C 1
ATOM 707 O O . GLU A 1 86 ? 5.794 -2.643 10.678 1.00 66.69 86 GLU A O 1
ATOM 712 N N . PHE A 1 87 ? 5.165 -2.649 12.821 1.00 68.00 87 PHE A N 1
ATOM 713 C CA . PHE A 1 87 ? 6.352 -1.952 13.309 1.00 68.00 87 PHE A CA 1
ATOM 714 C C . PHE A 1 87 ? 7.661 -2.667 12.948 1.00 68.00 87 PHE A C 1
ATOM 716 O O . PHE A 1 87 ? 8.610 -2.027 12.494 1.00 68.00 87 PHE A O 1
ATOM 723 N N . VAL A 1 88 ? 7.711 -3.990 13.121 1.00 68.81 88 VAL A N 1
ATOM 724 C CA . VAL A 1 88 ? 8.887 -4.812 12.810 1.00 68.81 88 VAL A CA 1
ATOM 725 C C . VAL A 1 88 ? 9.247 -4.715 11.332 1.00 68.81 88 VAL A C 1
ATOM 727 O O . VAL A 1 88 ? 10.426 -4.557 11.020 1.00 68.81 88 VAL A O 1
ATOM 730 N N . ILE A 1 89 ? 8.264 -4.746 10.429 1.00 63.84 89 ILE A N 1
ATOM 731 C CA . ILE A 1 89 ? 8.517 -4.654 8.984 1.00 63.84 89 ILE A CA 1
ATOM 732 C C . ILE A 1 89 ? 9.209 -3.334 8.627 1.00 63.84 89 ILE A C 1
ATOM 734 O O . ILE A 1 89 ? 10.106 -3.342 7.789 1.00 63.84 89 ILE A O 1
ATOM 738 N N . TYR A 1 90 ? 8.862 -2.224 9.286 1.00 65.38 90 TYR A N 1
ATOM 739 C CA . TYR A 1 90 ? 9.472 -0.918 9.009 1.00 65.38 90 TYR A CA 1
ATOM 740 C C . TYR A 1 90 ? 10.801 -0.684 9.728 1.00 65.38 90 TYR A C 1
ATOM 742 O O . TYR A 1 90 ? 11.702 -0.071 9.161 1.00 65.38 90 TYR A O 1
ATOM 750 N N . ILE A 1 91 ? 10.946 -1.158 10.967 1.00 68.88 91 ILE A N 1
ATOM 751 C CA . ILE A 1 91 ? 12.176 -0.979 11.757 1.00 68.88 91 ILE A CA 1
ATOM 752 C C . ILE A 1 91 ? 13.302 -1.857 11.222 1.00 68.88 91 ILE A C 1
ATOM 754 O O . ILE A 1 91 ? 14.440 -1.409 11.112 1.00 68.88 91 ILE A O 1
ATOM 758 N N . PHE A 1 92 ? 12.983 -3.105 10.883 1.00 66.12 92 PHE A N 1
ATOM 759 C CA . PHE A 1 92 ? 13.946 -4.055 10.333 1.00 66.12 92 PHE A CA 1
ATOM 760 C C . PHE A 1 92 ? 13.968 -4.035 8.805 1.00 66.12 92 PHE A C 1
ATOM 762 O O . PHE A 1 92 ? 14.509 -4.951 8.185 1.00 66.12 92 PHE A O 1
ATOM 769 N N . TYR A 1 93 ? 13.408 -2.986 8.196 1.00 63.22 93 TYR A N 1
ATOM 770 C CA . TYR A 1 93 ? 13.542 -2.723 6.774 1.00 63.22 93 TYR A CA 1
ATOM 771 C C . TYR A 1 93 ? 15.002 -2.400 6.442 1.00 63.22 93 TYR A C 1
ATOM 773 O O . TYR A 1 93 ? 15.426 -1.244 6.384 1.00 63.22 93 TYR A O 1
ATOM 781 N N . ASP A 1 94 ? 15.797 -3.443 6.234 1.00 65.38 94 ASP A N 1
ATOM 782 C CA . ASP A 1 94 ? 17.171 -3.306 5.790 1.00 65.38 94 ASP A CA 1
ATOM 783 C C . ASP A 1 94 ? 17.204 -3.163 4.264 1.00 65.38 94 ASP A C 1
ATOM 785 O O . ASP A 1 94 ? 17.038 -4.127 3.507 1.00 65.38 94 ASP A O 1
ATOM 789 N N . ARG A 1 95 ? 17.460 -1.935 3.801 1.00 60.81 95 ARG A N 1
ATOM 790 C CA . ARG A 1 95 ? 17.647 -1.637 2.373 1.00 60.81 95 ARG A CA 1
ATOM 791 C C . ARG A 1 95 ? 18.774 -2.469 1.746 1.00 60.81 95 ARG A C 1
ATOM 793 O O . ARG A 1 95 ? 18.733 -2.725 0.545 1.00 60.81 95 ARG A O 1
ATOM 800 N N . SER A 1 96 ? 19.748 -2.942 2.527 1.00 59.25 96 SER A N 1
ATOM 801 C CA . SER A 1 96 ? 20.849 -3.777 2.037 1.00 59.25 96 SER A CA 1
ATOM 802 C C . SER A 1 96 ? 20.384 -5.167 1.571 1.00 59.25 96 SER A C 1
ATOM 804 O O . SER A 1 96 ? 20.882 -5.682 0.565 1.00 59.25 96 SER A O 1
ATOM 806 N N . LEU A 1 97 ? 19.358 -5.743 2.214 1.00 58.41 97 LEU A N 1
ATOM 807 C CA . LEU A 1 97 ? 18.790 -7.041 1.831 1.00 58.41 97 LEU A CA 1
ATOM 808 C C . LEU A 1 97 ? 18.010 -6.965 0.509 1.00 58.41 97 LEU A C 1
ATOM 810 O O . LEU A 1 97 ? 18.019 -7.913 -0.282 1.00 58.41 97 LEU A O 1
ATOM 814 N N . GLN A 1 98 ? 17.387 -5.819 0.221 1.00 56.25 98 GLN A N 1
ATOM 815 C CA . GLN A 1 98 ? 16.725 -5.589 -1.065 1.00 56.25 98 GLN A CA 1
ATOM 816 C C . GLN A 1 98 ? 17.716 -5.548 -2.219 1.00 56.25 98 GLN A C 1
ATOM 818 O O . GLN A 1 98 ? 17.475 -6.185 -3.246 1.00 56.25 98 GLN A O 1
ATOM 823 N N . HIS A 1 99 ? 18.851 -4.864 -2.033 1.00 59.00 99 HIS A N 1
ATOM 824 C CA . HIS A 1 99 ? 19.910 -4.852 -3.035 1.00 59.00 99 HIS A CA 1
ATOM 825 C C . HIS A 1 99 ? 20.305 -6.285 -3.399 1.00 59.00 99 HIS A C 1
ATOM 827 O O . HIS A 1 99 ? 20.286 -6.625 -4.576 1.00 59.00 99 HIS A O 1
ATOM 833 N N . SER A 1 100 ? 20.546 -7.164 -2.420 1.00 64.00 100 SER A N 1
ATOM 834 C CA . SER A 1 100 ? 20.881 -8.579 -2.672 1.00 64.00 100 SER A CA 1
ATOM 835 C C . SER A 1 100 ? 19.848 -9.308 -3.548 1.00 64.00 100 SER A C 1
ATOM 837 O O . SER A 1 100 ? 20.215 -10.042 -4.467 1.00 64.00 100 SER A O 1
ATOM 839 N N . THR A 1 101 ? 18.556 -9.050 -3.327 1.00 70.06 101 THR A N 1
ATOM 840 C CA . THR A 1 101 ? 17.473 -9.691 -4.089 1.00 70.06 101 THR A CA 1
ATOM 841 C C . THR A 1 101 ? 17.395 -9.166 -5.525 1.00 70.06 101 THR A C 1
ATOM 843 O O . THR A 1 101 ? 17.252 -9.956 -6.459 1.00 70.06 101 THR A O 1
ATOM 846 N N . PHE A 1 102 ? 17.567 -7.857 -5.737 1.00 77.38 102 PHE A N 1
ATOM 847 C CA . PHE A 1 102 ? 17.502 -7.263 -7.077 1.00 77.38 102 PHE A CA 1
ATOM 848 C C . PHE A 1 102 ? 18.688 -7.651 -7.980 1.00 77.38 102 PHE A C 1
ATOM 850 O O . PHE A 1 102 ? 18.520 -7.774 -9.188 1.00 77.38 102 PHE A O 1
ATOM 857 N N . HIS A 1 103 ? 19.855 -8.008 -7.429 1.00 79.19 103 HIS A N 1
ATOM 858 C CA . HIS A 1 103 ? 20.957 -8.556 -8.243 1.00 79.19 103 HIS A CA 1
ATOM 859 C C . HIS A 1 103 ? 20.593 -9.862 -8.972 1.00 79.19 103 HIS A C 1
ATOM 861 O O . HIS A 1 103 ? 21.263 -10.241 -9.932 1.00 79.19 103 HIS A O 1
ATOM 867 N N . GLN A 1 104 ? 19.542 -10.561 -8.532 1.00 85.31 104 GLN A N 1
ATOM 868 C CA . GLN A 1 104 ? 19.087 -11.807 -9.148 1.00 85.31 104 GLN A CA 1
ATOM 869 C C . GLN A 1 104 ? 18.039 -11.596 -10.249 1.00 85.31 104 GLN A C 1
ATOM 871 O O . GLN A 1 104 ? 17.555 -12.578 -10.809 1.00 85.31 104 GLN A O 1
ATOM 876 N N . MET A 1 105 ? 17.690 -10.351 -10.594 1.00 87.88 105 MET A N 1
ATOM 877 C CA . MET A 1 105 ? 16.641 -10.059 -11.580 1.00 87.88 105 MET A CA 1
ATOM 878 C C . MET A 1 105 ? 16.941 -10.608 -12.980 1.00 87.88 105 MET A C 1
ATOM 880 O O . MET A 1 105 ? 16.014 -10.982 -13.696 1.00 87.88 105 MET A O 1
ATOM 884 N N . SER A 1 106 ? 18.218 -10.795 -13.324 1.00 88.69 106 SER A N 1
ATOM 885 C CA . SER A 1 106 ? 18.651 -11.437 -14.577 1.00 88.69 106 SER A CA 1
ATOM 886 C C . SER A 1 106 ? 18.279 -12.913 -14.690 1.00 88.69 106 SER A C 1
ATOM 888 O O . SER A 1 106 ? 18.278 -13.470 -15.791 1.00 88.69 106 SER A O 1
ATOM 890 N N . LYS A 1 107 ? 17.937 -13.555 -13.567 1.00 89.50 107 LYS A N 1
ATOM 891 C CA . LYS A 1 107 ? 17.459 -14.940 -13.531 1.00 89.50 107 LYS A CA 1
ATOM 892 C C . LYS A 1 107 ? 15.970 -15.054 -13.855 1.00 89.50 107 LYS A C 1
ATOM 894 O O . LYS A 1 107 ? 15.526 -16.152 -14.185 1.00 89.50 107 LYS A O 1
ATOM 899 N N . ILE A 1 108 ? 15.203 -13.965 -13.789 1.00 88.00 108 ILE A N 1
ATOM 900 C CA . ILE A 1 108 ? 13.770 -13.975 -14.098 1.00 88.00 108 ILE A CA 1
ATOM 901 C C . ILE A 1 108 ? 13.593 -14.166 -15.610 1.00 88.00 108 ILE A C 1
ATOM 903 O O . ILE A 1 108 ? 14.039 -13.339 -16.402 1.00 88.00 108 ILE A O 1
ATOM 907 N N . GLN A 1 109 ? 12.967 -15.281 -15.997 1.00 88.38 109 GLN A N 1
ATOM 908 C CA . GLN A 1 109 ? 12.739 -15.647 -17.403 1.00 88.38 109 GLN A CA 1
ATOM 909 C C . GLN A 1 109 ? 11.361 -15.217 -17.917 1.00 88.38 109 GLN A C 1
ATOM 911 O O . GLN A 1 109 ? 11.166 -15.078 -19.120 1.00 88.38 109 GLN A O 1
ATOM 916 N N . CYS A 1 110 ? 10.377 -15.051 -17.030 1.00 90.12 110 CYS A N 1
ATOM 917 C CA . CYS A 1 110 ? 9.032 -14.667 -17.441 1.00 90.12 110 CYS A CA 1
ATOM 918 C C . CYS A 1 110 ? 8.945 -13.154 -17.711 1.00 90.12 110 CYS A C 1
ATOM 920 O O . CYS A 1 110 ? 9.632 -12.378 -17.036 1.00 90.12 110 CYS A O 1
ATOM 922 N N . PRO A 1 111 ? 8.077 -12.716 -18.644 1.00 94.00 111 PRO A N 1
ATOM 923 C CA . PRO A 1 111 ? 7.771 -11.300 -18.818 1.00 94.00 111 PRO A CA 1
ATOM 924 C C . PRO A 1 111 ? 7.376 -10.656 -17.487 1.00 94.00 111 PRO A C 1
ATOM 926 O O . PRO A 1 111 ? 6.528 -11.183 -16.766 1.00 94.00 111 PRO A O 1
ATOM 929 N N . THR A 1 112 ? 8.023 -9.543 -17.152 1.00 93.06 112 THR A N 1
ATOM 930 C CA . THR A 1 112 ? 7.817 -8.831 -15.887 1.00 93.06 112 THR A CA 1
ATOM 931 C C . THR A 1 112 ? 7.306 -7.423 -16.161 1.00 93.06 112 THR A C 1
ATOM 933 O O . THR A 1 112 ? 8.001 -6.618 -16.776 1.00 93.06 112 THR A O 1
ATOM 936 N N . LEU A 1 113 ? 6.103 -7.118 -15.681 1.00 93.00 113 LEU A N 1
ATOM 937 C CA . LEU A 1 113 ? 5.532 -5.778 -15.748 1.00 93.00 113 LEU A CA 1
ATOM 938 C C . LEU A 1 113 ? 5.838 -5.017 -14.456 1.00 93.00 113 LEU A C 1
ATOM 940 O O . LEU A 1 113 ? 5.496 -5.468 -13.363 1.00 93.00 113 LEU A O 1
ATOM 944 N N . PHE A 1 114 ? 6.446 -3.846 -14.596 1.00 91.75 114 PHE A N 1
ATOM 945 C CA . PHE A 1 114 ? 6.634 -2.880 -13.523 1.00 91.75 114 PHE A CA 1
ATOM 946 C C . PHE A 1 114 ? 5.529 -1.832 -13.610 1.00 91.75 114 PHE A C 1
ATOM 948 O O . PHE A 1 114 ? 5.356 -1.203 -14.650 1.00 91.75 114 PHE A O 1
ATOM 955 N N . VAL A 1 115 ? 4.797 -1.633 -12.516 1.00 92.25 115 VAL A N 1
ATOM 956 C CA . VAL A 1 115 ? 3.787 -0.574 -12.400 1.00 92.25 115 VAL A CA 1
ATOM 957 C C . VAL A 1 115 ? 4.273 0.429 -11.365 1.00 92.25 115 VAL A C 1
ATOM 959 O O . VAL A 1 115 ? 4.588 0.040 -10.240 1.00 92.25 115 VAL A O 1
ATOM 962 N N . VAL A 1 116 ? 4.376 1.701 -11.749 1.00 92.00 116 VAL A N 1
ATOM 963 C CA . VAL A 1 116 ? 4.919 2.769 -10.898 1.00 92.00 116 VAL A CA 1
ATOM 964 C C . VAL A 1 116 ? 3.980 3.967 -10.900 1.00 92.00 116 VAL A C 1
ATOM 966 O O . VAL A 1 116 ? 3.522 4.395 -11.955 1.00 92.00 116 VAL A O 1
ATOM 969 N N . GLY A 1 117 ? 3.722 4.521 -9.715 1.00 90.75 117 GLY A N 1
ATOM 970 C CA . GLY A 1 117 ? 3.027 5.796 -9.572 1.00 90.75 117 GLY A CA 1
ATOM 971 C C . GLY A 1 117 ? 3.940 6.971 -9.908 1.00 90.75 117 GLY A C 1
ATOM 972 O O . GLY A 1 117 ? 5.006 7.113 -9.309 1.00 90.75 117 GLY A O 1
ATOM 973 N N . ASP A 1 118 ? 3.520 7.838 -10.820 1.00 90.19 118 ASP A N 1
ATOM 974 C CA . ASP A 1 118 ? 4.293 9.001 -11.270 1.00 90.19 118 ASP A CA 1
ATOM 975 C C . ASP A 1 118 ? 4.547 10.015 -10.147 1.00 90.19 118 ASP A C 1
ATOM 977 O O . ASP A 1 118 ? 5.560 10.714 -10.151 1.00 90.19 118 ASP A O 1
ATOM 981 N N . ASN A 1 119 ? 3.678 10.031 -9.133 1.00 87.94 119 ASN A N 1
ATOM 982 C CA . ASN A 1 119 ? 3.790 10.880 -7.948 1.00 87.94 119 ASN A CA 1
ATOM 983 C C . ASN A 1 119 ? 4.348 10.114 -6.729 1.00 87.94 119 ASN A C 1
ATOM 985 O O . ASN A 1 119 ? 4.184 10.536 -5.579 1.00 87.94 119 ASN A O 1
ATOM 989 N N . SER A 1 120 ? 4.964 8.946 -6.943 1.00 85.25 120 SER A N 1
ATOM 990 C CA . SER A 1 120 ? 5.577 8.141 -5.884 1.00 85.25 120 SER A CA 1
ATOM 991 C C . SER A 1 120 ? 6.835 8.815 -5.329 1.00 85.25 120 SER A C 1
ATOM 993 O O . SER A 1 120 ? 7.809 9.052 -6.038 1.00 85.25 120 SER A O 1
ATOM 995 N N . ASN A 1 121 ? 6.850 9.044 -4.015 1.00 83.50 121 ASN A N 1
ATOM 996 C CA . ASN A 1 121 ? 8.017 9.553 -3.284 1.00 83.50 121 ASN A CA 1
ATOM 997 C C . ASN A 1 121 ? 8.859 8.437 -2.639 1.00 83.50 121 ASN A C 1
ATOM 999 O O . ASN A 1 121 ? 9.707 8.723 -1.793 1.00 83.50 121 ASN A O 1
ATOM 1003 N N . PHE A 1 122 ? 8.588 7.173 -2.975 1.00 76.19 122 PHE A N 1
ATOM 1004 C CA . PHE A 1 122 ? 9.231 6.012 -2.350 1.00 76.19 122 PHE A CA 1
ATOM 1005 C C . PHE A 1 122 ? 9.930 5.123 -3.380 1.00 76.19 122 PHE A C 1
ATOM 1007 O O . PHE A 1 122 ? 11.134 4.891 -3.279 1.00 76.19 122 PHE A O 1
ATOM 1014 N N . ASP A 1 123 ? 9.191 4.693 -4.402 1.00 75.06 123 ASP A N 1
ATOM 1015 C CA . ASP A 1 123 ? 9.723 3.996 -5.572 1.00 75.06 123 ASP A CA 1
ATOM 1016 C C . ASP A 1 123 ? 9.662 4.934 -6.774 1.00 75.06 123 ASP A C 1
ATOM 1018 O O . ASP A 1 123 ? 8.600 5.113 -7.370 1.00 75.06 123 ASP A O 1
ATOM 1022 N N . TYR A 1 124 ? 10.792 5.564 -7.088 1.00 83.88 124 TYR A N 1
ATOM 1023 C CA . TYR A 1 124 ? 10.926 6.442 -8.247 1.00 83.88 124 TYR A CA 1
ATOM 1024 C C . TYR A 1 124 ? 11.013 5.633 -9.546 1.00 83.88 124 TYR A C 1
ATOM 1026 O O . TYR A 1 124 ? 11.540 4.515 -9.553 1.00 83.88 124 TYR A O 1
ATOM 1034 N N . GLN A 1 125 ? 10.589 6.231 -10.663 1.00 84.19 125 GLN A N 1
ATOM 1035 C CA . GLN A 1 125 ? 10.704 5.620 -11.994 1.00 84.19 125 GLN A CA 1
ATOM 1036 C C . GLN A 1 125 ? 12.145 5.184 -12.314 1.00 84.19 125 GLN A C 1
ATOM 1038 O O . GLN A 1 125 ? 12.350 4.088 -12.826 1.00 84.19 125 GLN A O 1
ATOM 1043 N N . ASP A 1 126 ? 13.155 5.965 -11.918 1.00 86.75 126 ASP A N 1
ATOM 1044 C CA . ASP A 1 126 ? 14.573 5.621 -12.115 1.00 86.75 126 ASP A CA 1
ATOM 1045 C C . ASP A 1 126 ? 14.965 4.291 -11.462 1.00 86.75 126 ASP A C 1
ATOM 1047 O O . ASP A 1 126 ? 15.741 3.509 -12.020 1.00 86.75 126 ASP A O 1
ATOM 1051 N N . LEU A 1 127 ? 14.399 3.993 -10.289 1.00 85.38 127 LEU A N 1
ATOM 1052 C CA . LEU A 1 127 ? 14.647 2.727 -9.610 1.00 85.38 127 LEU A CA 1
ATOM 1053 C C . LEU A 1 127 ? 13.995 1.562 -10.365 1.00 85.38 127 LEU A C 1
ATOM 1055 O O . LEU A 1 127 ? 14.568 0.473 -10.422 1.00 85.38 127 LEU A O 1
ATOM 1059 N N . ALA A 1 128 ? 12.825 1.785 -10.967 1.00 88.44 128 ALA A N 1
ATOM 1060 C CA . ALA A 1 128 ? 12.186 0.804 -11.834 1.00 88.44 128 ALA A CA 1
ATOM 1061 C C . ALA A 1 128 ? 12.989 0.588 -13.123 1.00 88.44 128 ALA A C 1
ATOM 1063 O O . ALA A 1 128 ? 13.258 -0.560 -13.462 1.00 88.44 128 ALA A O 1
ATOM 1064 N N . PHE A 1 129 ? 13.485 1.644 -13.775 1.00 90.56 129 PHE A N 1
ATOM 1065 C CA . PHE A 1 129 ? 14.363 1.512 -14.942 1.00 90.56 129 PHE A CA 1
ATOM 1066 C C . PHE A 1 129 ? 15.643 0.736 -14.622 1.00 90.56 129 PHE A C 1
ATOM 1068 O O . PHE A 1 129 ? 16.043 -0.145 -15.387 1.00 90.56 129 PHE A O 1
ATOM 1075 N N . HIS A 1 130 ? 16.261 1.002 -13.467 1.00 89.31 130 HIS A N 1
ATOM 1076 C CA . HIS A 1 130 ? 17.430 0.252 -13.020 1.00 89.31 130 HIS A CA 1
ATOM 1077 C C . HIS A 1 130 ? 17.120 -1.246 -12.889 1.00 89.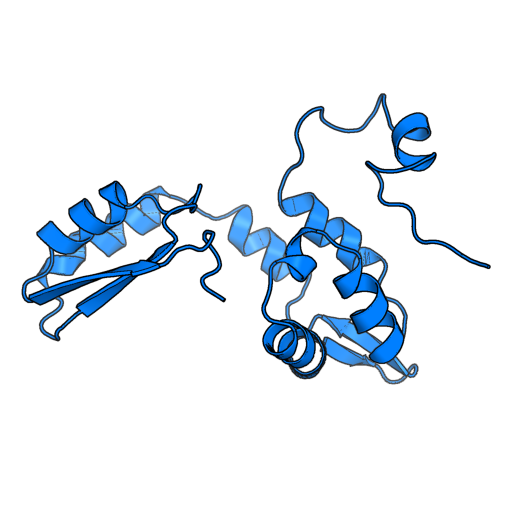31 130 HIS A C 1
ATOM 1079 O O . HIS A 1 130 ? 17.828 -2.076 -13.459 1.00 89.31 130 HIS A O 1
ATOM 1085 N N . LYS A 1 131 ? 16.021 -1.590 -12.211 1.00 88.94 131 LYS A N 1
ATOM 1086 C CA . LYS A 1 131 ? 15.534 -2.970 -12.061 1.00 88.94 131 LYS A CA 1
ATOM 1087 C C . LYS A 1 131 ? 15.233 -3.617 -13.421 1.00 88.94 131 LYS A C 1
ATOM 1089 O O . LYS A 1 131 ? 15.676 -4.729 -13.694 1.00 88.94 131 LYS A O 1
ATOM 1094 N N . MET A 1 132 ? 14.546 -2.905 -14.312 1.00 91.69 132 MET A N 1
ATOM 1095 C CA . MET A 1 132 ? 14.200 -3.382 -15.653 1.00 91.69 132 MET A CA 1
ATOM 1096 C C . MET A 1 132 ? 15.420 -3.695 -16.508 1.00 91.69 132 MET A C 1
ATOM 1098 O O . MET A 1 132 ? 15.396 -4.691 -17.227 1.00 91.69 132 MET A O 1
ATOM 1102 N N . SER A 1 133 ? 16.485 -2.891 -16.400 1.00 91.50 133 SER A N 1
ATOM 1103 C CA . SER A 1 133 ? 17.740 -3.113 -17.132 1.00 91.50 133 SER A CA 1
ATOM 1104 C C . SER A 1 133 ? 18.424 -4.438 -16.776 1.00 91.50 133 SER A C 1
ATOM 1106 O O . SER A 1 133 ? 19.270 -4.921 -17.525 1.00 91.50 133 SER A O 1
ATOM 1108 N N . GLN A 1 134 ? 18.052 -5.032 -15.638 1.00 90.75 134 GLN A N 1
ATOM 1109 C CA . GLN A 1 134 ? 18.560 -6.318 -15.176 1.00 90.75 134 GLN A CA 1
ATOM 1110 C C . GLN A 1 134 ? 17.666 -7.491 -15.599 1.00 90.75 134 GLN A C 1
ATOM 1112 O O . GLN A 1 134 ? 18.110 -8.629 -15.504 1.00 90.75 134 GLN A O 1
ATOM 1117 N N . CYS A 1 135 ? 16.434 -7.251 -16.055 1.00 90.69 135 CYS A N 1
ATOM 1118 C CA . CYS A 1 135 ? 15.506 -8.292 -16.503 1.00 90.69 135 CYS A CA 1
ATOM 1119 C C . CYS A 1 135 ? 15.729 -8.664 -17.976 1.00 90.69 135 CYS A C 1
ATOM 1121 O O . CYS A 1 135 ? 16.102 -7.826 -18.790 1.00 90.69 135 CYS A O 1
ATOM 1123 N N . GLN A 1 136 ? 15.428 -9.915 -18.343 1.00 89.38 136 GLN A N 1
ATOM 1124 C CA . GLN A 1 136 ? 15.490 -10.357 -19.746 1.00 89.38 136 GLN A CA 1
ATOM 1125 C C . GLN A 1 136 ? 14.306 -9.841 -20.576 1.00 89.38 136 GLN A C 1
ATOM 1127 O O . GLN A 1 136 ? 14.466 -9.481 -21.742 1.00 89.38 136 GLN A O 1
ATOM 1132 N N . HIS A 1 137 ? 13.121 -9.793 -19.960 1.00 91.44 137 HIS A N 1
ATOM 1133 C CA . HIS A 1 137 ? 11.875 -9.331 -20.566 1.00 91.44 137 HIS A CA 1
ATOM 1134 C C . HIS A 1 137 ? 11.126 -8.457 -19.561 1.00 91.44 137 HIS A C 1
ATOM 1136 O O . HIS A 1 137 ? 10.635 -8.960 -18.546 1.00 91.44 137 HIS A O 1
ATOM 1142 N N . SER A 1 138 ? 11.058 -7.153 -19.822 1.00 94.44 138 SER A N 1
ATOM 1143 C CA . SER A 1 138 ? 10.421 -6.200 -18.919 1.00 94.44 138 SER A CA 1
ATOM 1144 C C . SER A 1 138 ? 9.652 -5.108 -19.653 1.00 94.44 138 SER A C 1
ATOM 1146 O O . SER A 1 138 ? 10.042 -4.665 -20.732 1.00 94.44 138 SER A O 1
ATOM 1148 N N . GLU A 1 139 ? 8.563 -4.668 -19.031 1.00 94.94 139 GLU A N 1
ATOM 1149 C CA . GLU A 1 139 ? 7.746 -3.531 -19.457 1.00 94.94 139 GLU A CA 1
ATOM 1150 C C . GLU A 1 139 ? 7.487 -2.615 -18.258 1.00 94.94 139 GLU A C 1
ATOM 1152 O O . GLU A 1 139 ? 7.476 -3.075 -17.115 1.00 94.94 139 GLU A O 1
ATOM 1157 N N . LEU A 1 140 ? 7.279 -1.324 -18.517 1.00 93.50 140 LEU A N 1
ATOM 1158 C CA . LEU A 1 140 ? 6.901 -0.334 -17.510 1.00 93.50 140 LEU A CA 1
ATOM 1159 C C . LEU A 1 140 ? 5.552 0.266 -17.887 1.00 93.50 140 LEU A C 1
ATOM 1161 O O . LEU A 1 140 ? 5.382 0.733 -19.014 1.00 93.50 140 LEU A O 1
ATOM 1165 N N . ILE A 1 141 ? 4.642 0.334 -16.923 1.00 94.31 141 ILE A N 1
ATOM 1166 C CA . ILE A 1 141 ? 3.480 1.213 -16.979 1.00 94.31 141 ILE A CA 1
ATOM 1167 C C . ILE A 1 141 ? 3.590 2.227 -15.846 1.00 94.31 141 ILE A C 1
ATOM 1169 O O . ILE A 1 141 ? 3.725 1.882 -14.672 1.00 94.31 141 ILE A O 1
ATOM 1173 N N . SER A 1 142 ? 3.505 3.487 -16.243 1.00 91.88 142 SER A N 1
ATOM 1174 C CA . SER A 1 142 ? 3.368 4.629 -15.357 1.00 91.88 142 SER A CA 1
ATOM 1175 C C . SER A 1 142 ? 1.898 4.972 -15.183 1.00 91.88 142 SER A C 1
ATOM 1177 O O . SER A 1 142 ? 1.129 4.937 -16.147 1.00 91.88 142 SER A O 1
ATOM 1179 N N . VAL A 1 143 ? 1.508 5.285 -13.955 1.00 91.50 143 VAL A N 1
ATOM 1180 C CA . VAL A 1 143 ? 0.141 5.659 -13.590 1.00 91.50 143 VAL A CA 1
ATOM 1181 C C . VAL A 1 143 ? 0.165 6.942 -12.774 1.00 91.50 143 VAL A C 1
ATOM 1183 O O . VAL A 1 143 ? 1.042 7.129 -11.933 1.00 91.50 143 VAL A O 1
ATOM 1186 N N . ASP A 1 144 ? -0.809 7.824 -13.000 1.00 91.00 144 ASP A N 1
ATOM 1187 C CA . ASP A 1 144 ? -0.953 9.079 -12.253 1.00 91.00 144 ASP A CA 1
ATOM 1188 C C . ASP A 1 144 ? -1.458 8.805 -10.826 1.00 91.00 144 ASP A C 1
ATOM 1190 O O . ASP A 1 144 ? -2.626 8.987 -10.492 1.00 91.00 144 ASP A O 1
ATOM 1194 N N . SER A 1 145 ? -0.571 8.273 -9.987 1.00 86.25 145 SER A N 1
ATOM 1195 C CA . SER A 1 145 ? -0.855 7.870 -8.612 1.00 86.25 145 SER A CA 1
ATOM 1196 C C . SER A 1 145 ? 0.358 8.081 -7.707 1.00 86.25 145 SER A C 1
ATOM 1198 O O . SER A 1 145 ? 1.485 8.298 -8.159 1.00 86.25 145 SER A O 1
ATOM 1200 N N . GLY A 1 146 ? 0.133 7.990 -6.395 1.00 85.38 146 GLY A N 1
ATOM 1201 C CA . GLY A 1 146 ? 1.214 7.872 -5.417 1.00 85.38 146 GLY A CA 1
ATOM 1202 C C . GLY A 1 146 ? 1.840 6.471 -5.404 1.00 85.38 146 GLY A C 1
ATOM 1203 O O . GLY A 1 146 ? 1.583 5.644 -6.277 1.00 85.38 146 GLY A O 1
ATOM 1204 N N . HIS A 1 147 ? 2.641 6.187 -4.372 1.00 84.50 147 HIS A N 1
ATOM 1205 C CA . HIS A 1 147 ? 3.272 4.872 -4.177 1.00 84.50 147 HIS A CA 1
ATOM 1206 C C . HIS A 1 147 ? 2.249 3.729 -4.042 1.00 84.50 147 HIS A C 1
ATOM 1208 O O . HIS A 1 147 ? 2.475 2.627 -4.534 1.00 84.50 147 HIS A O 1
ATOM 1214 N N . LEU A 1 148 ? 1.110 4.003 -3.401 1.00 83.69 148 LEU A N 1
ATOM 1215 C CA . LEU A 1 148 ? -0.027 3.093 -3.378 1.00 83.69 148 LEU A CA 1
ATOM 1216 C C . LEU A 1 148 ? -0.837 3.327 -4.649 1.00 83.69 148 LEU A C 1
ATOM 1218 O O . LEU A 1 148 ? -1.617 4.273 -4.725 1.00 83.69 148 LEU A O 1
ATOM 1222 N N . VAL A 1 149 ? -0.574 2.495 -5.654 1.00 75.94 149 VAL A N 1
ATOM 1223 C CA . VAL A 1 149 ? -1.320 2.465 -6.912 1.00 75.94 149 VAL A CA 1
ATOM 1224 C C . VAL A 1 149 ? -2.698 1.870 -6.615 1.00 75.94 149 VAL A C 1
ATOM 1226 O O . VAL A 1 149 ? -2.874 0.652 -6.636 1.00 75.94 149 VAL A O 1
ATOM 1229 N N . SER A 1 150 ? -3.644 2.723 -6.238 1.00 59.44 150 SER A N 1
ATOM 1230 C CA . SER A 1 150 ? -5.054 2.388 -6.017 1.00 59.44 150 SER A CA 1
ATOM 1231 C C . SER A 1 150 ? -5.933 3.372 -6.752 1.00 59.44 150 SER A C 1
ATOM 1233 O O . SER A 1 150 ? -5.626 4.579 -6.608 1.00 59.44 150 SER A O 1
#

Mean predicted aligned error: 11.42 Å

Secondary structure (DSSP, 8-state):
------TTSHHHHHHTTTTS-SS--THHHHHHGGG--S-HHHHHHHHTTSHHHHTS-HHHHHHHHHHHEEE-TTS-EEESS-HHHHHHHHHT--HHHHHHHHTTGGG--S-EEEEEETT-SSS-HHHHHHHHTT-SSEEEEEESS-SS--

InterPro domains:
  IPR029058 Alpha/Beta hydrolase fold [G3DSA:3.40.50.1820] (1-39)
  IPR029058 Alpha/Beta hydrolase fold [G3DSA:3.40.50.1820] (40-150)
  IPR029058 Alpha/Beta hydrolase fold [SSF53474] (43-149)

Sequence (150 aa):
MWTLDCSNHGDSAMLNQDILPEKFVWSDFARDILQLKTNYWSAHANFSKSKFFQSWDPEMLNLYVQYGLYELPSGKVTLKCSKDQEFVIYIFYDRSLQHSTFHQMSKIQCPTLFVVGDNSNFDYQDLAFHKMSQCQHSELISVDSGHLVS

Solvent-accessible surface area (backbone atoms only — not comparable to full-atom values): 9070 Å² total; per-residue (Å²): 138,88,80,89,72,48,70,82,33,74,72,43,24,70,76,34,59,92,76,55,70,96,65,92,52,80,71,53,55,64,56,64,58,68,70,57,76,40,40,71,68,58,47,45,62,51,46,62,68,35,74,75,53,59,65,41,44,70,66,58,50,51,48,44,52,63,70,41,35,45,76,43,100,85,66,28,32,43,61,68,69,46,72,66,57,59,49,46,57,64,73,69,56,54,69,70,61,52,52,64,56,58,73,49,34,58,72,45,80,61,79,42,80,44,78,41,21,74,63,19,91,78,58,43,69,69,59,50,54,57,52,41,74,41,32,77,38,61,49,78,46,78,40,99,29,36,69,72,78,94

pLDDT: mean 73.03, std 17.73, range [23.22, 94.94]